Protein AF-A0A952LNQ0-F1 (afdb_monomer)

Radius of gyration: 26.81 Å; Cα contacts (8 Å, |Δi|>4): 19; chains: 1; bounding box: 69×46×64 Å

Mean predicted aligned error: 10.52 Å

Nearest PDB structures (foldseek):
  4dlh-assembly2_B  TM=9.009E-01  e=5.450E-02  Halobacterium salinarum NRC-1
  4fj4-assembly2_A  TM=9.202E-01  e=9.680E-02  Halobacterium salinarum NRC-1
  4fj4-assembly1_B  TM=9.165E-01  e=9.680E-02  Halobacterium salinarum NRC-1

Sequence (97 aa):
MKVKSNNIFFLGLIAVVALIIIYSFSGEELSEQYEKEIATFRKEKNEMFKTSDQSPLDRNQLKTFDSLDYYPINIAYKITAEFEKAPIPEVIKIQTS

pLDDT: mean 87.5, std 11.01, range [48.69, 97.62]

Secondary structure (DSSP, 8-state):
----HHHHHHHHHHHHHHHHHHHHTTSSHHHHHHHHHHHHHHHHHHHHHHH-TT-SS-HHHHHH------PPP-GGG------PPPSS---------

Foldseek 3Di:
DDDDPVVVVVVVVVVVVVVVVVVVVPPPPVPVVVVVVVVVVQVVVLCCLQPPPPHPDDPVCNVVRDGDDDDDDDCVPVDDDDDDDDPDDDDDDDDDD

Structure (mmCIF, N/CA/C/O backbone):
data_AF-A0A952LNQ0-F1
#
_entry.id   AF-A0A952LNQ0-F1
#
loop_
_atom_site.group_PDB
_atom_site.id
_atom_site.type_symbol
_atom_site.label_atom_id
_atom_site.label_alt_id
_atom_site.label_comp_id
_atom_site.label_asym_id
_atom_site.label_entity_id
_atom_site.label_seq_id
_atom_site.pdbx_PDB_ins_code
_atom_site.Cartn_x
_atom_site.Cartn_y
_atom_site.Cartn_z
_atom_site.occupancy
_atom_site.B_iso_or_equiv
_atom_site.auth_seq_id
_atom_site.auth_comp_id
_atom_site.auth_asym_id
_atom_site.auth_atom_id
_atom_site.pdbx_PDB_model_num
ATOM 1 N N . MET A 1 1 ? 47.742 -19.286 32.356 1.00 48.69 1 MET A N 1
ATOM 2 C CA . MET A 1 1 ? 46.425 -19.282 33.032 1.00 48.69 1 MET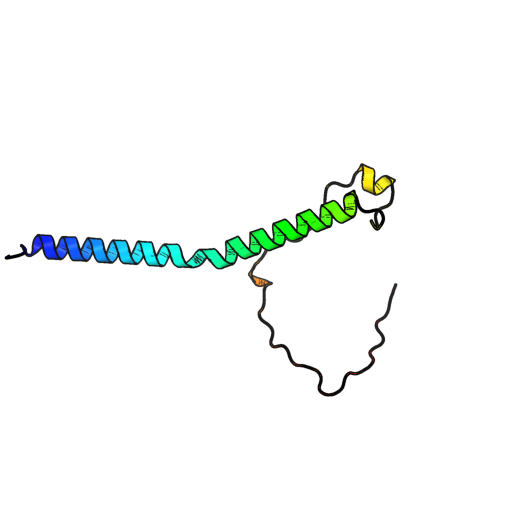 A CA 1
ATOM 3 C C . MET A 1 1 ? 45.704 -20.582 32.669 1.00 48.69 1 MET A C 1
ATOM 5 O O . MET A 1 1 ? 45.341 -20.742 31.514 1.00 48.69 1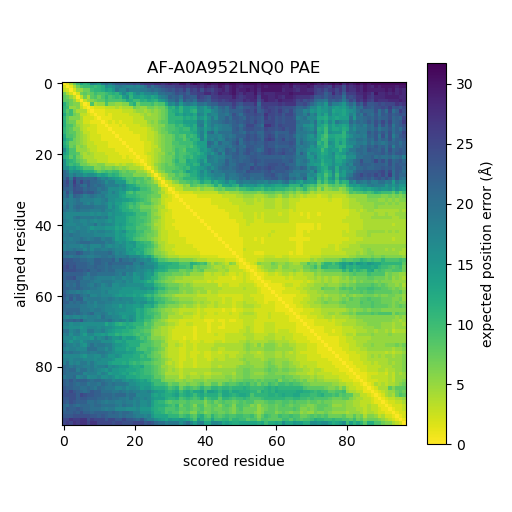 MET A O 1
ATOM 9 N N . LYS A 1 2 ? 45.616 -21.570 33.576 1.00 53.81 2 LYS A N 1
ATOM 10 C CA . LYS A 1 2 ? 44.969 -22.868 33.288 1.00 53.81 2 LYS A CA 1
ATOM 11 C C . LYS A 1 2 ? 43.456 -22.709 33.433 1.00 53.81 2 LYS A C 1
ATOM 13 O O . LYS A 1 2 ? 42.951 -22.663 34.551 1.00 53.81 2 LYS A O 1
ATOM 18 N N . VAL A 1 3 ? 42.744 -22.584 32.318 1.00 60.41 3 VAL A N 1
ATOM 19 C CA . VAL A 1 3 ? 41.277 -22.566 32.334 1.00 60.41 3 VAL A CA 1
ATOM 20 C C . VAL A 1 3 ? 40.799 -23.975 32.697 1.00 60.41 3 VAL A C 1
ATOM 22 O O . VAL A 1 3 ? 41.173 -24.953 32.054 1.00 60.41 3 VAL A O 1
ATO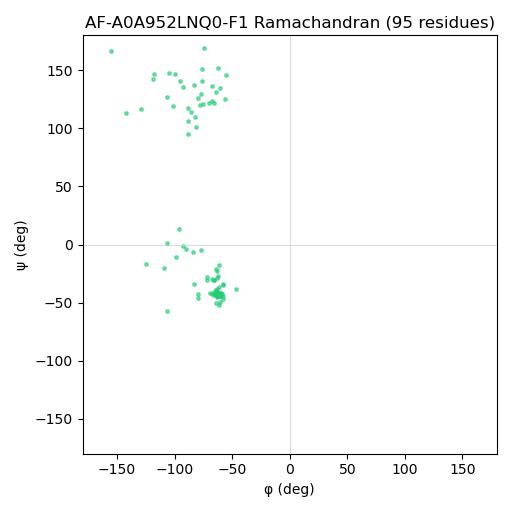M 25 N N . LYS A 1 4 ? 40.028 -24.092 33.782 1.00 65.00 4 LYS A N 1
ATOM 26 C CA . LYS A 1 4 ? 39.447 -25.359 34.247 1.00 65.00 4 LYS A CA 1
ATOM 27 C C . LYS A 1 4 ? 38.471 -25.870 33.178 1.00 65.00 4 LYS A C 1
ATOM 29 O O . LYS A 1 4 ? 37.632 -25.096 32.732 1.00 65.00 4 LYS A O 1
ATOM 34 N N . SER A 1 5 ? 38.567 -27.143 32.787 1.00 65.88 5 SER A N 1
ATOM 35 C CA . SER A 1 5 ? 37.766 -27.769 31.709 1.00 65.88 5 SER A CA 1
ATOM 36 C C . SER A 1 5 ? 36.256 -27.463 31.794 1.00 65.88 5 SER A C 1
ATOM 38 O O . SER A 1 5 ? 35.637 -27.124 30.788 1.00 65.88 5 SER A O 1
ATOM 40 N N . ASN A 1 6 ? 35.683 -27.419 33.001 1.00 65.81 6 ASN A N 1
ATOM 41 C CA . ASN A 1 6 ? 34.278 -27.050 33.201 1.00 65.81 6 ASN A CA 1
ATOM 42 C C . ASN A 1 6 ? 33.959 -25.619 32.729 1.00 65.81 6 ASN A C 1
ATOM 44 O O . ASN A 1 6 ? 32.902 -25.392 32.155 1.00 65.81 6 ASN A O 1
ATOM 48 N N . ASN A 1 7 ? 34.871 -24.659 32.902 1.00 72.81 7 ASN A N 1
ATOM 49 C CA . ASN A 1 7 ? 34.668 -23.278 32.456 1.00 72.81 7 ASN A CA 1
ATOM 50 C C . ASN A 1 7 ? 34.733 -23.172 30.927 1.00 72.81 7 ASN A C 1
ATOM 52 O O . ASN A 1 7 ? 34.054 -22.331 30.352 1.00 72.81 7 ASN A O 1
ATOM 56 N N . ILE A 1 8 ? 35.516 -24.038 30.273 1.00 78.19 8 ILE A N 1
ATOM 57 C CA . ILE A 1 8 ? 35.589 -24.124 28.807 1.00 78.19 8 ILE A CA 1
ATOM 58 C C . ILE A 1 8 ? 34.269 -24.674 28.255 1.00 78.19 8 ILE A C 1
ATOM 60 O O . ILE A 1 8 ? 33.739 -24.135 27.289 1.00 78.19 8 ILE A O 1
ATOM 64 N N . PHE A 1 9 ? 33.696 -25.688 28.912 1.00 82.31 9 PHE A N 1
ATOM 65 C CA . PHE A 1 9 ? 32.381 -26.222 28.557 1.00 82.31 9 PHE A CA 1
ATOM 66 C C . PHE A 1 9 ? 31.265 -25.177 28.729 1.00 82.31 9 PHE A C 1
ATOM 68 O O . PHE A 1 9 ? 30.460 -24.984 27.822 1.00 82.31 9 PHE A O 1
ATOM 75 N N . PHE A 1 10 ? 31.256 -24.442 29.849 1.00 84.88 10 PHE A N 1
ATOM 76 C CA . PHE A 1 10 ? 30.298 -23.351 30.074 1.00 84.88 10 PHE A CA 1
ATOM 77 C C . PHE A 1 10 ? 30.461 -22.198 29.070 1.00 84.88 10 PHE A C 1
ATOM 79 O O . PHE A 1 10 ? 29.460 -21.677 28.585 1.00 84.88 10 PHE A O 1
ATOM 86 N N . LEU A 1 11 ? 31.695 -21.829 28.710 1.00 85.62 11 LEU A N 1
ATOM 87 C CA . LEU A 1 11 ? 31.968 -20.835 27.663 1.00 85.62 11 LEU A CA 1
ATOM 88 C C . LEU A 1 11 ? 31.456 -21.290 26.291 1.00 85.62 11 LEU A C 1
ATOM 90 O O . LEU A 1 11 ? 30.848 -20.496 25.577 1.00 85.62 11 LEU A O 1
ATOM 94 N N . GLY A 1 12 ? 31.648 -22.566 25.945 1.00 87.62 12 GLY A N 1
ATOM 95 C CA . GLY A 1 12 ? 31.099 -23.154 24.722 1.00 87.62 12 GLY A CA 1
ATOM 96 C C . GLY A 1 12 ? 29.569 -23.129 24.699 1.00 87.62 12 GLY A C 1
ATOM 97 O O . GLY A 1 12 ? 28.981 -22.733 23.698 1.00 87.62 12 GLY A O 1
ATOM 98 N N . LEU A 1 13 ? 28.921 -23.464 25.820 1.00 90.12 13 LEU A N 1
ATOM 99 C CA . LEU A 1 13 ? 27.462 -23.409 25.948 1.00 90.12 13 LEU A CA 1
ATOM 100 C C . LEU A 1 13 ? 26.926 -21.980 25.775 1.00 90.12 13 LEU A C 1
ATOM 102 O O . LEU A 1 13 ? 25.965 -21.775 25.039 1.00 90.12 13 LEU A O 1
ATOM 106 N N . ILE A 1 14 ? 27.568 -20.989 26.401 1.00 93.38 14 ILE A N 1
ATOM 107 C CA . ILE A 1 14 ? 27.200 -19.574 26.251 1.00 93.38 14 ILE A CA 1
ATOM 108 C C . ILE A 1 14 ? 27.348 -19.124 24.793 1.00 93.38 14 ILE A C 1
ATOM 110 O O . ILE A 1 14 ? 26.462 -18.449 24.277 1.00 93.38 14 ILE A O 1
ATOM 114 N N . ALA A 1 15 ? 28.424 -19.523 24.110 1.00 92.44 15 ALA A N 1
ATOM 115 C CA . ALA A 1 15 ? 28.639 -19.179 22.706 1.00 92.44 15 ALA A CA 1
ATOM 116 C C . ALA A 1 15 ? 27.570 -19.791 21.783 1.00 92.44 15 ALA A C 1
ATOM 118 O O . ALA A 1 15 ? 27.086 -19.118 20.876 1.00 92.44 15 ALA A O 1
ATOM 119 N N . VAL A 1 16 ? 27.159 -21.038 22.037 1.00 92.88 16 VAL A N 1
ATOM 120 C CA . VAL A 1 16 ? 26.084 -21.702 21.279 1.00 92.88 16 VAL A CA 1
ATOM 121 C C . VAL A 1 16 ? 24.738 -21.015 21.513 1.00 92.88 16 VAL A C 1
ATOM 123 O O . VAL A 1 16 ? 24.015 -20.751 20.556 1.00 92.88 16 VAL A O 1
ATOM 126 N N . VAL A 1 17 ? 24.413 -20.662 22.759 1.00 93.25 17 VAL A 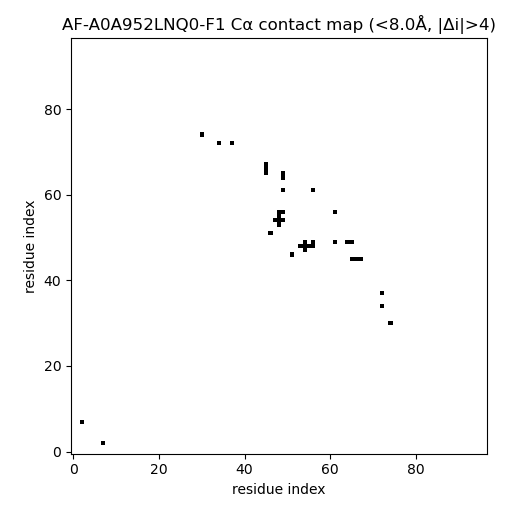N 1
ATOM 127 C CA . VAL A 1 17 ? 23.180 -19.923 23.077 1.00 93.25 17 VAL A CA 1
ATOM 128 C C . VAL A 1 17 ? 23.189 -18.536 22.430 1.00 93.25 17 VAL A C 1
ATOM 130 O O . VAL A 1 17 ? 22.188 -18.135 21.841 1.00 93.25 17 VAL A O 1
ATOM 133 N N . ALA A 1 18 ? 24.319 -17.827 22.469 1.00 90.44 18 ALA A N 1
ATOM 134 C CA . ALA A 1 18 ? 24.462 -16.531 21.811 1.00 90.44 18 ALA A CA 1
ATOM 135 C C . ALA A 1 18 ? 24.269 -16.636 20.289 1.00 90.44 18 ALA A C 1
ATOM 137 O O . ALA A 1 18 ? 23.568 -15.813 19.709 1.00 90.44 18 ALA A O 1
ATOM 138 N N . LEU A 1 19 ? 24.819 -17.676 19.652 1.00 88.94 19 LEU A N 1
ATOM 139 C CA . LEU A 1 19 ? 24.607 -17.942 18.227 1.00 88.94 19 LEU A CA 1
ATOM 140 C C . LEU A 1 19 ? 23.128 -18.179 17.902 1.00 88.94 19 LEU A C 1
ATOM 142 O O . LEU A 1 19 ? 22.628 -17.594 16.948 1.00 88.94 19 LEU A O 1
ATOM 146 N N . ILE A 1 20 ? 22.414 -18.974 18.704 1.00 88.31 20 ILE A N 1
ATOM 147 C CA . ILE A 1 20 ? 20.976 -19.223 18.504 1.00 88.31 20 ILE A CA 1
ATOM 148 C C . ILE A 1 20 ? 20.178 -17.916 18.591 1.00 88.31 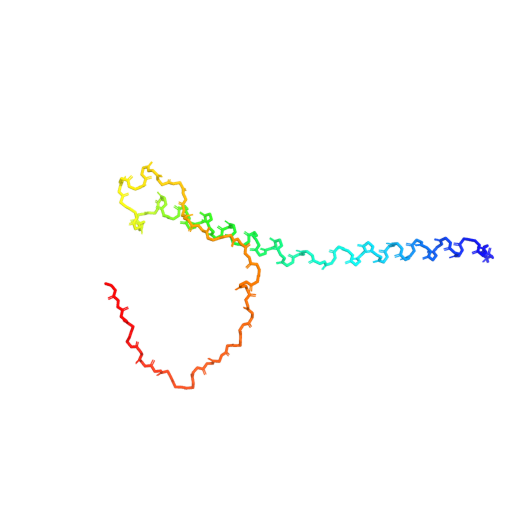20 ILE A C 1
ATOM 150 O O . ILE A 1 20 ? 19.329 -17.665 17.742 1.00 88.31 20 ILE A O 1
ATOM 154 N N . ILE A 1 21 ? 20.477 -17.062 19.575 1.00 86.00 21 ILE A N 1
ATOM 155 C CA . ILE A 1 21 ? 19.799 -15.767 19.737 1.00 86.00 21 ILE A CA 1
ATOM 156 C C . ILE A 1 21 ? 20.054 -14.859 18.524 1.00 86.00 21 ILE A C 1
ATOM 158 O O . ILE A 1 21 ? 19.116 -14.245 18.021 1.00 86.00 21 ILE A O 1
ATOM 162 N N . ILE A 1 22 ? 21.294 -14.811 18.022 1.00 81.88 22 ILE A N 1
ATOM 163 C CA . ILE A 1 22 ? 21.650 -14.020 16.833 1.00 81.88 22 ILE A CA 1
ATOM 164 C C . ILE A 1 22 ? 20.895 -14.524 15.595 1.00 81.88 22 ILE A C 1
ATOM 166 O O . ILE A 1 22 ? 20.345 -13.719 14.848 1.00 81.88 22 ILE A O 1
ATOM 170 N N . TYR A 1 23 ? 20.827 -15.843 15.390 1.00 81.50 23 TYR A N 1
ATOM 171 C CA . TYR A 1 23 ? 20.105 -16.418 14.253 1.00 81.50 23 TYR A CA 1
ATOM 172 C C . TYR A 1 23 ? 18.594 -16.167 14.330 1.00 81.50 23 TYR A C 1
ATOM 174 O O . TYR A 1 23 ? 17.999 -15.804 13.315 1.00 81.50 23 TYR A O 1
ATOM 182 N N . SER A 1 24 ? 17.979 -16.279 15.511 1.00 75.88 24 SER A N 1
ATOM 183 C CA . SER A 1 24 ? 16.544 -16.015 15.685 1.00 75.88 24 SER A CA 1
ATOM 184 C C . SER A 1 24 ? 16.148 -14.567 15.382 1.00 75.88 24 SER A C 1
ATOM 186 O O . SER A 1 24 ? 15.028 -14.334 14.946 1.00 75.88 24 SER A O 1
ATOM 188 N N . PHE A 1 25 ? 17.048 -13.597 15.565 1.00 68.56 25 PHE A N 1
ATOM 189 C CA . PHE A 1 25 ? 16.742 -12.179 15.338 1.00 68.56 25 PHE A CA 1
ATOM 190 C C . PHE A 1 25 ? 16.874 -11.736 13.866 1.00 68.56 25 PHE A C 1
ATOM 192 O O . PHE A 1 25 ? 16.528 -10.612 13.524 1.00 68.56 25 PHE A O 1
ATOM 199 N N . SER A 1 26 ? 17.370 -12.603 12.975 1.00 66.19 26 SER A N 1
ATOM 200 C CA . SER A 1 26 ? 17.713 -12.239 11.587 1.00 66.19 26 SER A CA 1
ATOM 201 C C . SER A 1 26 ? 16.578 -12.397 10.556 1.00 66.19 26 SER A C 1
ATOM 203 O O . SER A 1 26 ? 16.766 -12.061 9.389 1.00 66.19 26 SER A O 1
ATOM 205 N N . GLY A 1 27 ? 15.409 -12.917 10.951 1.00 60.47 27 GLY A N 1
ATOM 206 C CA . GLY A 1 27 ? 14.361 -13.359 10.017 1.00 60.47 27 GLY A CA 1
ATOM 207 C C . GLY A 1 27 ? 13.191 -12.400 9.752 1.00 60.47 27 GLY A C 1
ATOM 208 O O . GLY A 1 27 ? 12.410 -12.674 8.843 1.00 60.47 27 GLY A O 1
ATOM 209 N N . GLU A 1 28 ? 13.031 -11.307 10.508 1.00 61.03 28 GLU A N 1
ATOM 210 C CA . GLU A 1 28 ? 11.756 -10.553 10.543 1.00 61.03 28 GLU A CA 1
ATOM 211 C C . GLU A 1 28 ? 11.779 -9.166 9.867 1.00 61.03 28 GLU A C 1
ATOM 213 O O . GLU A 1 28 ? 10.725 -8.689 9.433 1.00 61.03 28 GLU A O 1
ATOM 218 N N . GLU A 1 29 ? 12.950 -8.545 9.669 1.00 62.19 29 GLU A N 1
ATOM 219 C CA . GLU A 1 29 ? 13.064 -7.138 9.223 1.00 62.19 29 GLU A CA 1
ATOM 220 C C . GLU A 1 29 ? 12.376 -6.834 7.876 1.00 62.19 29 GLU A C 1
ATOM 222 O O . GLU A 1 29 ? 11.807 -5.758 7.682 1.00 62.19 29 GLU A O 1
ATOM 227 N N . LEU A 1 30 ? 12.389 -7.780 6.930 1.00 66.94 30 LEU A N 1
ATOM 228 C CA . LEU A 1 30 ? 11.797 -7.574 5.600 1.00 66.94 30 LEU A CA 1
ATOM 229 C C . LEU A 1 30 ? 10.263 -7.544 5.617 1.00 66.94 30 LEU A C 1
ATOM 231 O O . LEU A 1 30 ? 9.653 -6.918 4.745 1.00 66.94 30 LEU A O 1
ATOM 235 N N . SER A 1 31 ? 9.642 -8.231 6.577 1.00 77.12 31 SER A N 1
ATOM 236 C CA . SER A 1 31 ? 8.183 -8.305 6.695 1.00 77.12 31 SER A CA 1
ATOM 237 C C . SER A 1 31 ? 7.613 -7.051 7.358 1.00 77.12 31 SER A C 1
ATOM 239 O O . SER A 1 31 ? 6.708 -6.429 6.804 1.00 77.12 31 SER A O 1
ATOM 241 N N . GLU A 1 32 ? 8.226 -6.605 8.456 1.00 84.50 32 GLU A N 1
ATOM 242 C CA . GLU A 1 32 ? 7.793 -5.426 9.209 1.00 84.50 32 GLU A CA 1
ATOM 243 C C . GLU A 1 32 ? 7.891 -4.149 8.363 1.00 84.50 32 GLU A C 1
ATOM 245 O O . GLU A 1 32 ? 6.952 -3.350 8.294 1.00 84.50 32 GLU A O 1
ATOM 250 N N . GLN A 1 33 ? 9.003 -3.977 7.642 1.00 88.56 33 GLN A N 1
ATOM 251 C CA . GLN A 1 33 ? 9.187 -2.817 6.774 1.00 88.56 33 GLN A CA 1
ATOM 252 C C . GLN A 1 33 ? 8.155 -2.784 5.634 1.00 88.56 33 GLN A C 1
ATOM 254 O O . GLN A 1 33 ? 7.643 -1.715 5.297 1.00 88.56 33 GLN A O 1
ATOM 259 N N . TYR A 1 34 ? 7.816 -3.943 5.061 1.00 89.69 34 TYR A N 1
ATOM 260 C CA . TYR A 1 34 ? 6.814 -4.051 3.999 1.00 89.69 34 TYR A CA 1
ATOM 261 C C . TYR A 1 34 ? 5.399 -3.738 4.497 1.00 89.69 34 TYR A C 1
ATOM 263 O O . TYR A 1 34 ? 4.650 -3.013 3.838 1.00 89.69 34 TYR A O 1
ATOM 271 N N . GLU A 1 35 ? 5.033 -4.241 5.675 1.00 92.56 35 GLU A N 1
ATOM 272 C CA . GLU A 1 35 ? 3.745 -3.931 6.294 1.00 92.56 35 GLU A CA 1
ATOM 273 C C . GLU A 1 35 ? 3.605 -2.436 6.584 1.00 92.56 35 GLU A C 1
ATOM 275 O O . GLU A 1 35 ? 2.572 -1.833 6.276 1.00 92.56 35 GLU A O 1
ATOM 280 N N . LYS A 1 36 ? 4.668 -1.815 7.103 1.00 94.19 36 LYS A N 1
ATOM 281 C CA . LYS A 1 36 ? 4.713 -0.380 7.392 1.00 94.19 36 LYS A CA 1
ATOM 282 C C . LYS A 1 36 ? 4.576 0.480 6.137 1.00 94.19 36 LYS A C 1
ATOM 284 O O . LYS A 1 36 ? 3.855 1.482 6.155 1.00 94.19 36 LYS A O 1
ATOM 289 N N . GLU A 1 37 ? 5.246 0.101 5.052 1.00 94.75 37 GLU A N 1
ATOM 290 C CA . GLU A 1 37 ? 5.141 0.779 3.758 1.00 94.75 37 GLU A CA 1
ATOM 291 C C . GLU A 1 37 ? 3.698 0.740 3.236 1.00 94.75 37 GLU A C 1
ATOM 293 O O . GLU A 1 37 ? 3.119 1.784 2.924 1.00 94.75 37 GLU A O 1
ATOM 298 N N . ILE A 1 38 ? 3.069 -0.442 3.241 1.00 96.75 38 ILE A N 1
ATOM 299 C CA . ILE A 1 38 ? 1.673 -0.587 2.815 1.00 96.75 38 ILE A CA 1
ATOM 300 C C . ILE A 1 38 ? 0.730 0.206 3.722 1.00 96.75 38 ILE A C 1
ATOM 302 O O . ILE A 1 38 ? -0.174 0.875 3.222 1.00 96.75 38 ILE A O 1
ATOM 306 N N . ALA A 1 39 ? 0.915 0.152 5.042 1.00 96.12 39 ALA A N 1
ATOM 307 C CA . ALA A 1 39 ? 0.083 0.896 5.982 1.00 96.12 39 ALA A CA 1
ATOM 308 C C . ALA A 1 39 ? 0.149 2.410 5.722 1.00 96.12 39 ALA A C 1
ATOM 310 O O . ALA A 1 39 ? -0.882 3.086 5.721 1.00 96.12 39 ALA A O 1
ATOM 311 N N . THR A 1 40 ? 1.348 2.923 5.438 1.00 97.56 40 THR A N 1
ATOM 312 C CA . THR A 1 40 ? 1.575 4.337 5.108 1.00 97.56 40 THR A CA 1
ATOM 313 C C . THR A 1 40 ? 0.862 4.709 3.811 1.00 97.56 40 THR A C 1
ATOM 315 O O . THR A 1 40 ? 0.047 5.631 3.806 1.00 97.56 40 THR A O 1
ATOM 318 N N . PHE A 1 41 ? 1.056 3.923 2.750 1.00 97.56 41 PHE A N 1
ATOM 319 C CA . PHE A 1 41 ? 0.393 4.137 1.463 1.00 97.56 41 PHE A CA 1
ATOM 320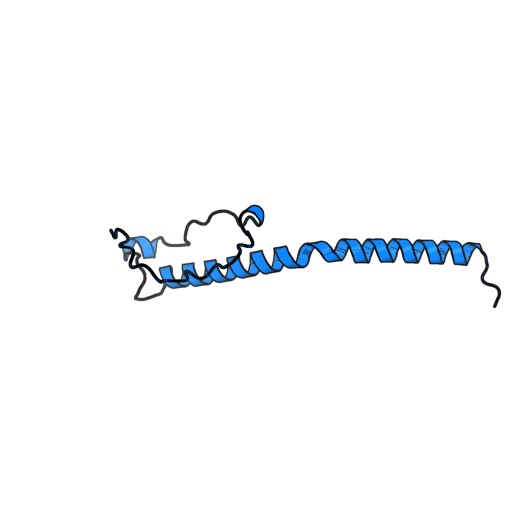 C C . PHE A 1 41 ? -1.142 4.121 1.575 1.00 97.56 41 PHE A C 1
ATOM 322 O O . PHE A 1 41 ? -1.826 4.984 1.024 1.00 97.56 41 PHE A O 1
ATOM 329 N N . ARG A 1 42 ? -1.710 3.157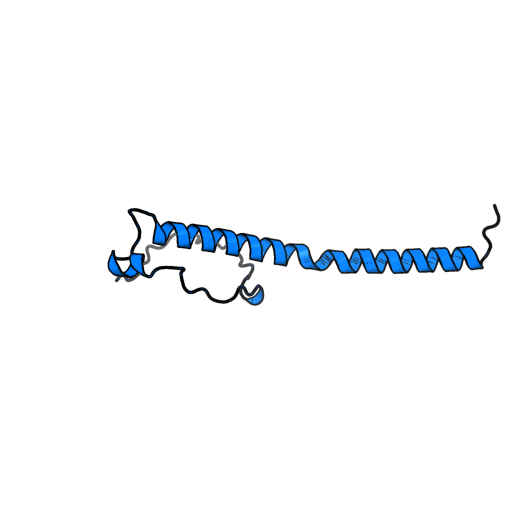 2.314 1.00 97.62 42 ARG A N 1
ATOM 330 C CA . ARG A 1 42 ? -3.166 3.058 2.528 1.00 97.62 42 ARG A CA 1
ATOM 331 C C . ARG A 1 42 ? -3.713 4.269 3.270 1.00 97.62 42 ARG A C 1
ATOM 333 O O . ARG A 1 42 ? -4.776 4.769 2.910 1.00 97.62 42 ARG A O 1
ATOM 340 N N . LYS A 1 43 ? -2.987 4.748 4.284 1.00 97.00 43 LYS A N 1
ATOM 341 C CA . LYS A 1 43 ? -3.356 5.951 5.031 1.00 97.00 43 LYS A CA 1
ATOM 342 C C . LYS A 1 43 ? -3.388 7.169 4.111 1.00 97.00 43 LYS A C 1
ATOM 344 O O . LYS A 1 43 ? -4.406 7.845 4.053 1.00 97.00 43 LYS A O 1
ATOM 349 N N . GLU A 1 44 ? -2.320 7.407 3.356 1.00 96.38 44 GLU A N 1
ATOM 350 C CA . GLU A 1 44 ? -2.237 8.533 2.416 1.00 96.38 44 GLU A CA 1
ATOM 351 C C . GLU A 1 44 ? -3.344 8.481 1.359 1.00 96.38 44 GLU A C 1
ATOM 353 O O . GLU A 1 44 ? -3.988 9.490 1.072 1.00 96.38 44 GLU A O 1
ATOM 358 N N . LYS A 1 45 ? -3.626 7.291 0.820 1.00 96.12 45 LYS A N 1
ATOM 359 C CA . LYS A 1 45 ? -4.702 7.102 -0.152 1.00 96.12 45 LYS A CA 1
ATOM 360 C C . LYS A 1 45 ? -6.084 7.362 0.451 1.00 96.12 45 LYS A C 1
ATOM 362 O O . LYS A 1 45 ? -6.903 8.016 -0.190 1.00 96.12 45 LYS A O 1
ATOM 367 N N . ASN A 1 46 ? -6.351 6.890 1.668 1.00 96.88 46 ASN A N 1
ATOM 368 C CA . ASN A 1 46 ? -7.612 7.176 2.354 1.00 96.88 46 ASN A CA 1
ATOM 369 C C . ASN A 1 46 ? -7.776 8.682 2.604 1.00 96.88 46 ASN A C 1
ATOM 371 O O . ASN A 1 46 ? -8.841 9.228 2.326 1.00 96.88 46 ASN A O 1
ATOM 375 N N . GLU A 1 47 ? -6.720 9.367 3.051 1.00 95.00 47 GLU A N 1
ATOM 376 C CA . GLU A 1 47 ? -6.745 10.821 3.245 1.00 95.00 47 GLU A CA 1
ATOM 377 C C . GLU A 1 47 ? -7.016 11.564 1.933 1.00 95.00 47 GLU A C 1
ATOM 379 O O . GLU A 1 47 ? -7.850 12.470 1.899 1.00 95.00 47 GLU A O 1
ATOM 384 N N . MET A 1 48 ? -6.397 11.135 0.828 1.00 94.94 48 MET A N 1
ATOM 385 C CA . MET A 1 48 ? -6.661 11.687 -0.503 1.00 94.94 48 MET A CA 1
ATOM 386 C C . MET A 1 48 ? -8.140 11.550 -0.889 1.00 94.94 48 MET A C 1
ATOM 388 O O . MET A 1 48 ? -8.752 12.521 -1.324 1.00 94.94 48 MET A O 1
ATOM 392 N N . PHE A 1 49 ? -8.737 10.375 -0.684 1.00 94.94 49 PHE A N 1
ATOM 393 C CA . PHE A 1 49 ? -10.152 10.134 -0.990 1.00 94.94 49 PHE A CA 1
ATOM 394 C C . PHE A 1 49 ? -11.090 10.919 -0.070 1.00 94.94 49 PHE A C 1
ATOM 396 O O . PHE A 1 49 ? -12.182 11.297 -0.488 1.00 94.94 49 PHE A O 1
ATOM 403 N N . LYS A 1 50 ? -10.673 11.194 1.165 1.00 92.81 50 LYS A N 1
ATOM 404 C CA . LYS A 1 50 ? -11.488 11.909 2.147 1.00 92.81 50 LYS A CA 1
ATOM 405 C C . LYS A 1 50 ? -11.435 13.429 1.995 1.00 92.81 50 LYS A C 1
ATOM 407 O O . LYS A 1 50 ? -12.422 14.096 2.293 1.00 92.81 50 LYS A O 1
ATOM 412 N N . THR A 1 51 ? -10.289 13.977 1.590 1.00 87.75 51 THR A N 1
ATOM 413 C CA . THR A 1 51 ? -10.001 15.417 1.735 1.00 87.75 51 THR A CA 1
ATOM 414 C C . THR A 1 51 ? -9.613 16.133 0.446 1.00 87.75 51 THR A C 1
ATOM 416 O O . THR A 1 51 ? -9.660 17.359 0.415 1.00 87.75 51 THR A O 1
ATOM 419 N N . SER A 1 52 ? -9.228 15.415 -0.613 1.00 86.19 52 SER A N 1
ATOM 420 C CA . SER A 1 52 ? -8.782 16.054 -1.851 1.00 86.19 52 SER A CA 1
ATOM 421 C C . SER A 1 52 ? -9.953 16.608 -2.659 1.00 86.19 52 SER A C 1
ATOM 423 O O . SER A 1 52 ? -10.957 15.925 -2.856 1.00 86.19 52 SER A O 1
ATOM 425 N N . ASP A 1 53 ? -9.765 17.788 -3.251 1.00 83.69 53 ASP A N 1
ATOM 426 C CA . ASP A 1 53 ? -10.675 18.347 -4.262 1.00 83.69 53 ASP A CA 1
ATOM 427 C C . ASP A 1 53 ? -10.781 17.465 -5.521 1.00 83.69 53 ASP A C 1
ATOM 429 O O . ASP A 1 53 ? -11.711 17.612 -6.309 1.00 83.69 53 ASP A O 1
ATOM 433 N N . GLN A 1 54 ? -9.823 16.553 -5.718 1.00 88.38 54 GLN A N 1
ATOM 434 C CA . GLN A 1 54 ? -9.811 15.558 -6.794 1.00 88.38 54 GLN A CA 1
ATOM 435 C C . GLN A 1 54 ? -10.364 14.198 -6.345 1.00 88.38 54 GLN A C 1
ATOM 437 O O . G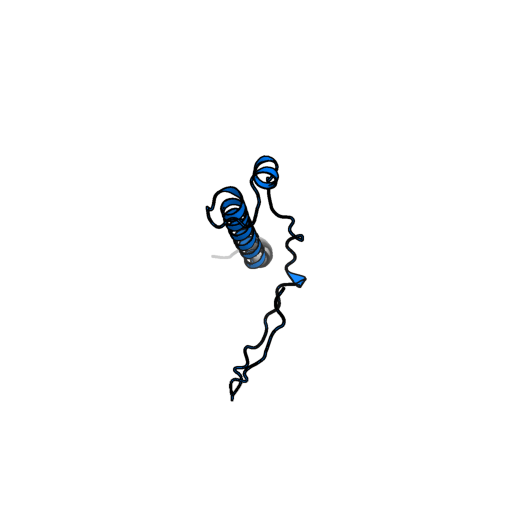LN A 1 54 ? -10.161 13.192 -7.028 1.00 88.38 54 GLN A O 1
ATOM 442 N N . SER A 1 55 ? -11.025 14.131 -5.184 1.00 91.25 55 SER A N 1
ATOM 443 C CA . SER A 1 55 ? -11.637 12.890 -4.725 1.00 91.25 55 SER A CA 1
ATOM 444 C C . SER A 1 55 ? -12.698 12.407 -5.723 1.00 91.25 55 SER A C 1
ATOM 446 O O . SER A 1 55 ? -13.539 13.198 -6.158 1.00 91.25 55 SER A O 1
ATOM 448 N N . PRO A 1 56 ? -12.709 11.107 -6.071 1.00 91.25 56 PRO A N 1
ATOM 449 C CA . PRO A 1 56 ? -13.753 10.529 -6.910 1.00 91.25 56 PRO A CA 1
ATOM 450 C C . PRO A 1 56 ? -15.064 10.288 -6.143 1.00 91.25 56 PRO A C 1
ATOM 452 O O . PRO A 1 56 ? -16.038 9.842 -6.746 1.00 91.25 56 PRO A O 1
ATOM 455 N N . LEU A 1 57 ? -15.089 10.518 -4.823 1.00 94.12 57 LEU A N 1
ATOM 456 C CA . LEU A 1 57 ? -16.266 10.304 -3.986 1.00 94.12 57 LEU A CA 1
ATOM 457 C C . LEU A 1 57 ? -17.207 11.505 -4.048 1.00 94.12 57 LEU A C 1
ATOM 459 O O . LEU A 1 57 ? -16.790 12.660 -3.947 1.00 94.12 57 LEU A O 1
ATOM 463 N N . ASP A 1 58 ? -18.504 11.229 -4.145 1.00 91.69 58 ASP A N 1
ATOM 464 C CA . ASP A 1 58 ? -19.509 12.278 -4.056 1.00 91.69 58 ASP A CA 1
ATOM 465 C C . ASP A 1 58 ? -19.699 12.783 -2.609 1.00 91.69 58 ASP A C 1
ATOM 467 O O . ASP A 1 58 ? -19.232 12.204 -1.623 1.00 91.69 58 ASP A O 1
ATOM 471 N N . ARG A 1 59 ? -20.436 13.890 -2.460 1.00 89.50 59 ARG A N 1
ATOM 472 C CA . ARG A 1 59 ? -20.673 14.528 -1.153 1.00 89.50 59 ARG A CA 1
ATOM 473 C C . ARG A 1 59 ? -21.424 13.648 -0.153 1.00 89.50 59 ARG A C 1
ATOM 475 O O . ARG A 1 59 ? -21.313 13.892 1.044 1.00 89.50 59 ARG A O 1
ATOM 482 N N . ASN A 1 60 ? -22.247 12.708 -0.609 1.00 91.12 60 ASN A N 1
ATOM 483 C CA . ASN A 1 60 ? -22.973 11.798 0.271 1.00 91.12 60 ASN A CA 1
ATOM 484 C C . ASN A 1 60 ? -22.054 10.666 0.734 1.00 91.12 60 ASN A C 1
ATOM 486 O O . ASN A 1 60 ? -22.032 10.369 1.924 1.00 91.12 60 ASN A O 1
ATOM 490 N N . GLN A 1 61 ? -21.248 10.115 -0.174 1.00 92.38 61 GLN A N 1
ATOM 491 C CA . GLN A 1 61 ? -20.245 9.096 0.125 1.00 92.38 61 GLN A CA 1
ATOM 492 C C . GLN A 1 61 ? -19.189 9.622 1.099 1.00 92.38 61 GLN A C 1
ATOM 494 O O . GLN A 1 61 ? -18.887 8.949 2.078 1.00 92.38 61 GLN A O 1
ATOM 499 N N . LEU A 1 62 ? -18.699 10.851 0.900 1.00 91.81 62 LEU A N 1
ATOM 500 C CA . LEU A 1 62 ? -17.726 11.497 1.788 1.00 91.81 62 LEU A CA 1
ATOM 501 C C . LEU A 1 62 ? -18.210 11.621 3.240 1.00 91.81 62 LEU A C 1
ATOM 503 O O . LEU A 1 62 ? -17.406 11.505 4.161 1.00 91.81 62 LEU A O 1
ATOM 507 N N . LYS A 1 63 ? -19.516 11.826 3.469 1.00 91.12 63 LYS A N 1
ATOM 508 C CA . LYS A 1 63 ? -20.080 11.940 4.830 1.00 91.12 63 LYS A CA 1
ATOM 509 C C . LYS A 1 63 ? -19.978 10.640 5.619 1.00 91.12 63 LYS A C 1
ATOM 511 O O . LYS A 1 63 ? -19.901 10.682 6.842 1.00 91.12 63 LYS A O 1
ATOM 516 N N . THR A 1 64 ? -20.025 9.508 4.926 1.00 93.44 64 THR A N 1
ATOM 517 C CA . THR A 1 64 ? -19.956 8.167 5.518 1.00 93.44 64 THR A CA 1
ATOM 518 C C . THR A 1 64 ? -18.615 7.486 5.260 1.00 93.44 64 THR A C 1
ATOM 520 O O . THR A 1 64 ? -18.440 6.334 5.645 1.00 93.44 64 THR A O 1
ATOM 523 N N . PHE A 1 65 ? -17.683 8.162 4.585 1.00 94.81 65 PHE A N 1
ATOM 524 C CA . PHE A 1 65 ? -16.403 7.589 4.203 1.00 94.81 65 PHE A CA 1
ATOM 525 C C . PHE A 1 65 ? -15.449 7.549 5.397 1.00 94.81 65 PHE A C 1
ATOM 527 O O . PHE A 1 65 ? -15.081 8.583 5.962 1.00 94.81 65 PHE A O 1
ATOM 534 N N . ASP A 1 66 ? -15.025 6.339 5.742 1.00 93.50 66 ASP A N 1
ATOM 535 C CA . ASP A 1 66 ? -14.008 6.091 6.759 1.00 93.50 66 ASP A CA 1
ATOM 536 C C . ASP A 1 66 ? -12.683 5.672 6.109 1.00 93.50 66 ASP A C 1
ATOM 538 O O . ASP A 1 66 ? -11.663 6.347 6.259 1.00 93.50 66 ASP A O 1
ATOM 542 N N . SER A 1 67 ? -12.711 4.604 5.309 1.00 95.81 67 SER A N 1
ATOM 543 C CA . SER A 1 67 ? -11.552 4.089 4.581 1.00 95.81 67 SER A CA 1
ATOM 544 C C . SER A 1 67 ? -11.963 3.305 3.331 1.00 95.81 67 SER A C 1
ATOM 546 O O . SER A 1 67 ? -13.133 2.973 3.148 1.00 95.81 67 SER A O 1
ATOM 548 N N . LEU A 1 68 ? -10.998 3.035 2.446 1.00 96.44 68 LEU A N 1
ATOM 549 C CA . LEU A 1 68 ? -11.174 2.089 1.344 1.00 96.44 68 LEU A CA 1
ATOM 550 C C . LEU A 1 68 ? -11.096 0.641 1.842 1.00 96.44 68 LEU A C 1
ATOM 552 O O . LEU A 1 68 ? -10.343 0.333 2.766 1.00 96.44 68 LEU A O 1
ATOM 556 N N . ASP A 1 69 ? -11.790 -0.256 1.146 1.00 96.19 69 ASP A N 1
ATOM 557 C CA . ASP A 1 69 ? -11.680 -1.693 1.377 1.00 96.19 69 ASP A CA 1
ATOM 558 C C . ASP A 1 69 ? -10.365 -2.231 0.799 1.00 96.19 69 ASP A C 1
ATOM 560 O O . ASP A 1 69 ? -10.091 -2.127 -0.401 1.00 96.19 69 ASP A O 1
ATOM 564 N N . TYR A 1 70 ? -9.538 -2.830 1.657 1.00 96.81 70 TYR A N 1
ATOM 565 C CA . TYR A 1 70 ? -8.256 -3.413 1.269 1.00 96.81 70 TYR A CA 1
ATOM 566 C C . TYR A 1 70 ? -8.220 -4.912 1.545 1.00 96.81 70 TYR A C 1
ATOM 568 O O . TYR A 1 70 ? -8.647 -5.378 2.600 1.00 96.81 70 TYR A O 1
ATOM 576 N N . TYR A 1 71 ? -7.585 -5.666 0.647 1.00 96.31 71 TYR A N 1
ATOM 577 C CA . TYR A 1 71 ? -7.179 -7.035 0.953 1.00 96.31 71 TYR A CA 1
ATOM 578 C C . TYR A 1 71 ? -6.171 -7.065 2.121 1.00 96.31 71 TYR A C 1
ATOM 580 O O . TYR A 1 71 ? -5.397 -6.111 2.297 1.00 96.31 71 TYR A O 1
ATOM 588 N N . PRO A 1 72 ? -6.119 -8.155 2.907 1.00 95.00 72 PRO A N 1
ATOM 589 C CA . PRO A 1 72 ? -5.089 -8.340 3.925 1.00 95.00 72 PRO A CA 1
ATOM 590 C C . PRO A 1 72 ? -3.681 -8.233 3.332 1.00 95.00 72 PRO A C 1
ATOM 592 O O . PRO A 1 72 ? -3.450 -8.625 2.186 1.00 95.00 72 PRO A O 1
ATOM 595 N N . ILE A 1 73 ? -2.736 -7.698 4.107 1.00 92.50 73 ILE A N 1
ATOM 596 C CA . ILE A 1 73 ? -1.332 -7.681 3.690 1.00 92.50 73 ILE A CA 1
ATOM 597 C C . ILE A 1 73 ? -0.842 -9.125 3.679 1.00 92.50 73 ILE A C 1
ATOM 599 O O . ILE A 1 73 ? -0.959 -9.834 4.674 1.00 92.50 73 ILE A O 1
ATOM 603 N N . ASN A 1 74 ? -0.335 -9.575 2.536 1.00 90.12 74 ASN A N 1
ATOM 604 C CA . ASN A 1 74 ? 0.169 -10.929 2.389 1.00 90.12 74 ASN A CA 1
ATOM 605 C C . ASN A 1 74 ? 1.416 -10.915 1.501 1.00 90.12 74 ASN A C 1
ATOM 607 O O . ASN A 1 74 ? 1.353 -10.608 0.308 1.00 90.12 74 ASN A O 1
ATOM 611 N N . ILE A 1 75 ? 2.555 -11.245 2.115 1.00 89.75 75 ILE A N 1
ATOM 612 C CA . ILE A 1 75 ? 3.871 -11.266 1.471 1.00 89.75 75 ILE A CA 1
ATOM 613 C C . ILE A 1 75 ? 3.952 -12.295 0.336 1.00 89.75 75 ILE A C 1
ATOM 615 O O . ILE A 1 75 ? 4.733 -12.107 -0.588 1.00 89.75 75 ILE A O 1
ATOM 619 N N . ALA A 1 76 ? 3.105 -13.332 0.335 1.00 91.12 76 ALA A N 1
ATOM 620 C CA . ALA A 1 76 ? 3.079 -14.344 -0.722 1.00 91.12 76 ALA A CA 1
ATOM 621 C C . ALA A 1 76 ? 2.688 -13.770 -2.096 1.00 91.12 76 ALA A C 1
ATOM 623 O O . ALA A 1 76 ? 3.017 -14.362 -3.119 1.00 91.12 76 ALA A O 1
ATOM 624 N N . TYR A 1 77 ? 2.020 -12.611 -2.130 1.00 92.06 77 TYR A N 1
ATOM 625 C CA . TYR A 1 77 ? 1.703 -11.899 -3.373 1.00 92.06 77 TYR A CA 1
ATOM 626 C C . TYR A 1 77 ? 2.764 -10.857 -3.766 1.00 92.06 77 TYR A C 1
ATOM 628 O O . TYR A 1 77 ? 2.639 -10.227 -4.815 1.00 92.06 77 TYR A O 1
ATOM 636 N N . LYS A 1 78 ? 3.819 -10.674 -2.960 1.00 90.62 78 LYS A N 1
ATOM 637 C CA . LYS A 1 78 ? 4.975 -9.840 -3.304 1.00 90.62 78 LYS A CA 1
ATOM 638 C C . LYS A 1 78 ? 5.995 -10.695 -4.053 1.00 90.62 78 LYS A C 1
ATOM 640 O O . LYS A 1 78 ? 6.817 -11.372 -3.441 1.00 90.62 78 LYS A O 1
ATOM 645 N N . ILE A 1 79 ? 5.937 -10.659 -5.380 1.00 93.38 79 ILE A N 1
ATOM 646 C CA . ILE A 1 79 ? 6.875 -11.383 -6.244 1.00 93.38 79 ILE A CA 1
ATOM 647 C C . ILE A 1 79 ? 7.968 -10.458 -6.781 1.00 93.38 79 ILE A C 1
ATOM 649 O O . ILE A 1 79 ? 7.724 -9.286 -7.066 1.00 93.38 79 ILE A O 1
ATOM 653 N N . THR A 1 80 ? 9.168 -11.003 -6.963 1.00 94.50 80 THR A N 1
ATOM 654 C CA . THR A 1 80 ? 10.217 -10.356 -7.756 1.00 94.50 80 THR A CA 1
ATOM 655 C C . THR A 1 80 ? 10.043 -10.792 -9.204 1.00 94.50 80 THR A C 1
ATOM 657 O O . THR A 1 80 ? 10.138 -11.981 -9.500 1.00 94.50 80 THR A O 1
ATOM 660 N N . ALA A 1 81 ? 9.777 -9.842 -10.096 1.00 96.56 81 ALA A N 1
ATOM 661 C CA . ALA A 1 81 ? 9.692 -10.086 -11.532 1.00 96.56 81 ALA A CA 1
ATOM 662 C C . ALA A 1 81 ? 10.943 -9.552 -12.239 1.00 96.56 81 ALA A C 1
ATOM 664 O O . ALA A 1 81 ? 11.518 -8.544 -11.821 1.00 96.56 81 ALA A O 1
ATOM 665 N N . GLU A 1 82 ? 11.352 -10.216 -13.317 1.00 97.12 82 GLU A N 1
ATOM 666 C CA . GLU A 1 82 ? 12.392 -9.707 -14.206 1.00 97.12 82 GLU A CA 1
ATOM 667 C C . GLU A 1 82 ? 11.807 -8.613 -15.104 1.00 97.12 82 GLU A C 1
ATOM 669 O O . GLU A 1 82 ? 10.747 -8.780 -15.709 1.00 97.12 82 GLU A O 1
ATOM 674 N N . PHE A 1 83 ? 12.485 -7.469 -15.165 1.00 96.06 83 PHE A N 1
ATOM 675 C CA . PHE A 1 83 ? 12.079 -6.373 -16.031 1.00 96.06 83 PHE A CA 1
ATOM 676 C C . PHE A 1 83 ? 12.716 -6.535 -17.412 1.00 96.06 83 PHE A C 1
ATOM 678 O O . PHE A 1 83 ? 13.902 -6.256 -17.592 1.00 96.06 83 PHE A O 1
ATOM 685 N N . GLU A 1 84 ? 11.910 -6.931 -18.393 1.0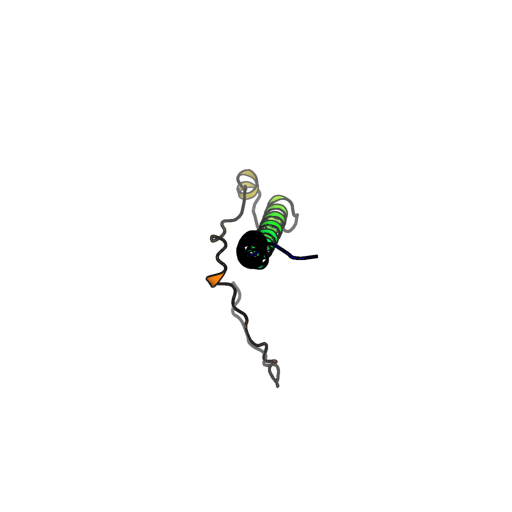0 95.31 84 GLU A N 1
ATOM 686 C CA . GLU A 1 84 ? 12.311 -6.979 -19.797 1.00 95.31 84 GLU A CA 1
ATOM 687 C C . GLU A 1 84 ? 11.757 -5.762 -20.543 1.00 95.31 84 GLU A C 1
ATOM 689 O O . GLU A 1 84 ? 10.547 -5.539 -20.628 1.00 95.31 84 GLU A O 1
ATOM 694 N N . LYS A 1 85 ? 12.654 -4.946 -21.100 1.00 94.00 85 LYS A N 1
ATOM 695 C CA . LYS A 1 85 ? 12.249 -3.806 -21.919 1.00 94.00 85 LYS A CA 1
ATOM 696 C C . LYS A 1 85 ? 11.900 -4.288 -23.323 1.00 94.00 85 LYS A C 1
ATOM 698 O O . LYS A 1 85 ? 12.748 -4.861 -24.000 1.00 94.00 85 LYS A O 1
ATOM 703 N N . ALA A 1 86 ? 10.700 -3.949 -23.794 1.00 92.69 86 ALA A N 1
ATOM 704 C CA . ALA A 1 86 ? 10.307 -4.210 -25.173 1.00 92.69 86 ALA A CA 1
ATOM 705 C C . ALA A 1 86 ? 11.317 -3.569 -26.152 1.00 92.69 86 ALA A C 1
ATOM 707 O O . ALA A 1 86 ? 11.562 -2.357 -26.063 1.00 92.69 86 ALA A O 1
ATOM 708 N N . PRO A 1 87 ? 11.907 -4.342 -27.085 1.00 89.81 87 PRO A N 1
ATOM 709 C CA . PRO A 1 87 ? 12.907 -3.822 -28.017 1.00 89.81 87 PRO A CA 1
ATOM 710 C C . PRO A 1 87 ? 12.308 -2.791 -28.980 1.00 89.81 87 PRO A C 1
ATOM 712 O O . PRO A 1 87 ? 12.987 -1.848 -29.382 1.00 89.81 87 PRO A O 1
ATOM 715 N N . ILE A 1 88 ? 11.024 -2.945 -29.312 1.00 92.50 88 ILE A N 1
ATOM 716 C CA . ILE A 1 88 ? 10.250 -2.017 -30.132 1.00 92.50 88 ILE A CA 1
ATOM 717 C C . ILE A 1 88 ? 8.954 -1.715 -29.368 1.00 92.50 88 ILE A C 1
ATOM 719 O O . ILE A 1 88 ? 8.175 -2.635 -29.125 1.00 92.50 88 ILE A O 1
ATOM 723 N N . PRO A 1 89 ? 8.713 -0.460 -28.948 1.00 87.31 89 PRO A N 1
ATOM 724 C CA . PRO A 1 89 ? 7.465 -0.090 -28.294 1.00 87.31 89 PRO A CA 1
ATOM 725 C C . PRO A 1 89 ? 6.283 -0.213 -29.261 1.00 87.31 89 PRO A C 1
ATOM 727 O O . PRO A 1 89 ? 6.255 0.446 -30.300 1.00 87.31 89 PRO A O 1
ATOM 730 N N . GLU A 1 90 ? 5.296 -1.030 -28.906 1.00 91.69 90 GLU A N 1
ATOM 731 C CA . GLU A 1 90 ? 4.055 -1.171 -29.665 1.00 91.69 90 GLU A CA 1
ATOM 732 C C . GLU A 1 90 ? 2.954 -0.274 -29.090 1.00 91.69 90 GLU A C 1
ATOM 734 O O . GLU A 1 90 ? 2.806 -0.130 -27.874 1.00 91.69 90 GLU A O 1
ATOM 739 N N . VAL A 1 91 ? 2.151 0.328 -29.971 1.00 92.69 91 VAL A N 1
ATOM 740 C CA . VAL A 1 91 ? 0.962 1.081 -29.559 1.00 92.69 91 VAL A CA 1
ATOM 741 C C . VAL A 1 91 ? -0.176 0.096 -29.341 1.00 92.69 91 VAL A C 1
ATOM 743 O O . VAL A 1 91 ? -0.721 -0.462 -30.291 1.00 92.69 91 VAL A O 1
ATOM 746 N N . ILE A 1 92 ? -0.562 -0.085 -28.082 1.00 92.88 92 ILE A N 1
ATOM 747 C CA . ILE A 1 92 ? -1.668 -0.959 -27.694 1.00 92.88 92 ILE A CA 1
ATOM 748 C C . ILE A 1 92 ? -2.850 -0.087 -27.280 1.00 92.88 92 ILE A C 1
ATOM 750 O O . ILE A 1 92 ? -2.725 0.792 -26.427 1.00 92.88 92 ILE A O 1
ATOM 754 N N . LYS A 1 93 ? -4.020 -0.333 -27.877 1.00 93.75 93 LYS A N 1
ATOM 755 C CA . LYS A 1 93 ? -5.259 0.333 -27.470 1.00 93.75 93 LYS A CA 1
ATOM 756 C C . LYS A 1 93 ? -5.887 -0.437 -26.314 1.00 93.75 93 LYS A C 1
ATOM 758 O O . LYS A 1 93 ? -6.343 -1.564 -26.493 1.00 93.75 93 LYS A O 1
ATOM 763 N N . ILE A 1 94 ? -5.933 0.189 -25.145 1.00 95.25 94 ILE A N 1
ATOM 764 C CA . ILE A 1 94 ? -6.632 -0.343 -23.975 1.00 95.25 94 ILE A CA 1
ATOM 765 C C . ILE A 1 94 ? -8.049 0.230 -23.971 1.00 95.25 94 ILE A C 1
ATOM 767 O O . ILE A 1 94 ? -8.249 1.410 -24.257 1.00 95.25 94 ILE A O 1
ATOM 771 N N . GLN A 1 95 ? -9.037 -0.621 -23.702 1.00 92.25 95 GLN A N 1
ATOM 772 C CA . GLN A 1 95 ? -10.423 -0.184 -23.554 1.00 92.25 95 GLN A CA 1
ATOM 773 C C . GLN A 1 95 ? -10.558 0.671 -22.290 1.00 92.25 95 GLN A C 1
ATOM 775 O O . GLN A 1 95 ? -10.025 0.309 -21.242 1.00 92.25 95 GLN A O 1
ATOM 780 N N . THR A 1 96 ? -11.278 1.785 -22.388 1.00 89.00 96 THR A N 1
ATOM 781 C CA . THR A 1 96 ? -11.586 2.664 -21.254 1.00 89.00 96 THR A CA 1
ATOM 782 C C . THR A 1 96 ? -13.095 2.707 -21.034 1.00 89.00 96 THR A C 1
ATOM 784 O O . THR A 1 96 ? -13.849 2.600 -22.004 1.00 89.00 96 THR A O 1
ATOM 787 N N . SER A 1 97 ? -13.509 2.833 -19.769 1.00 73.62 97 SER A N 1
ATOM 788 C CA . SER A 1 97 ? -14.911 3.020 -19.363 1.00 73.62 97 SER A CA 1
ATOM 789 C C . SER A 1 97 ? -15.495 4.352 -19.820 1.00 73.62 97 SER A C 1
ATOM 791 O O . SER A 1 97 ? -14.704 5.304 -20.021 1.00 73.62 97 SER A O 1
#

Solvent-accessible surface area (backbone atoms only — not comparable to full-atom values): 6472 Å² total; per-residue (Å²): 134,87,77,54,69,68,59,55,52,52,51,51,50,52,52,53,53,51,50,52,55,55,58,69,68,69,77,52,68,74,57,56,54,51,51,51,52,50,53,50,52,51,50,54,51,32,49,40,53,70,69,41,95,82,30,90,59,51,82,70,54,51,75,73,60,82,69,77,93,72,78,79,91,56,71,90,76,66,73,91,76,86,88,78,78,71,92,67,87,75,92,76,88,76,91,76,135